Protein AF-A0A523FRD8-F1 (afdb_monomer_lite)

Foldseek 3Di:
DPPVPPPPPVDDPVNVVVPDDPVPDDPVRVVVVVVVVVVVVVVVVVVVVVVVVVVVVVVVVVVD

Sequence (64 aa):
MDLNDLPKNRDTPIEAIEAEKLDTLSLNELAYRIKVLKREIVRIEAEIKAKSASISAAEDVFKK

Secondary structure (DSSP, 8-state):
--GGGS---TT-HHHHHHHS-STTS-HHHHHHHHHHHHHHHHHHHHHHHHHHHHHHHHHHHHT-

Structure (mmCIF, N/CA/C/O backbone):
data_AF-A0A523FRD8-F1
#
_entry.id   AF-A0A523FRD8-F1
#
loop_
_atom_site.group_PDB
_atom_site.id
_atom_site.type_symbol
_atom_site.label_atom_id
_atom_site.label_alt_id
_atom_site.label_comp_id
_atom_site.label_asym_id
_atom_site.label_entity_id
_atom_site.label_seq_id
_atom_site.pdbx_PDB_ins_code
_atom_site.Cartn_x
_atom_site.Cartn_y
_atom_site.Cartn_z
_atom_site.occupancy
_atom_site.B_iso_or_equiv
_atom_site.auth_seq_id
_atom_site.auth_comp_id
_atom_site.auth_asym_id
_atom_site.auth_atom_id
_atom_site.pdbx_PDB_model_num
ATOM 1 N N . MET A 1 1 ? -1.622 -7.606 22.232 1.00 49.44 1 MET A N 1
ATOM 2 C CA . MET A 1 1 ? -1.242 -8.610 21.219 1.00 49.44 1 MET A CA 1
ATOM 3 C C . MET A 1 1 ? -0.490 -7.868 20.132 1.00 49.44 1 MET A C 1
ATOM 5 O O . MET A 1 1 ? -1.032 -6.885 19.641 1.00 49.44 1 MET A O 1
ATOM 9 N N . ASP A 1 2 ? 0.756 -8.251 19.854 1.00 54.06 2 ASP A N 1
ATOM 10 C CA . ASP A 1 2 ? 1.526 -7.707 18.730 1.00 54.06 2 ASP A CA 1
ATOM 11 C C . ASP A 1 2 ? 0.883 -8.193 17.419 1.00 54.06 2 ASP A C 1
ATOM 13 O O . ASP A 1 2 ? 0.532 -9.368 17.300 1.00 54.06 2 ASP A O 1
ATOM 17 N N . LEU A 1 3 ? 0.694 -7.297 16.449 1.00 59.41 3 LEU A N 1
ATOM 18 C CA . LEU A 1 3 ? 0.149 -7.634 15.128 1.00 59.41 3 LEU A CA 1
ATOM 19 C C . LEU A 1 3 ? 1.033 -8.662 14.395 1.00 59.41 3 LEU A C 1
ATOM 21 O O . LEU A 1 3 ? 0.547 -9.360 13.508 1.00 59.41 3 LEU A O 1
ATOM 25 N N . ASN A 1 4 ? 2.304 -8.790 14.796 1.00 61.66 4 ASN A N 1
ATOM 26 C CA . ASN A 1 4 ? 3.257 -9.757 14.249 1.00 61.66 4 ASN A CA 1
ATOM 27 C C . ASN A 1 4 ? 3.086 -11.205 14.743 1.00 61.66 4 ASN A C 1
ATOM 29 O O . ASN A 1 4 ? 3.677 -12.098 14.136 1.00 61.66 4 ASN A O 1
ATOM 33 N N . ASP A 1 5 ? 2.299 -11.442 15.798 1.00 63.00 5 ASP A N 1
ATOM 34 C CA . ASP A 1 5 ? 2.111 -12.764 16.432 1.00 63.00 5 ASP A CA 1
ATOM 35 C C . ASP A 1 5 ? 0.860 -13.513 15.933 1.00 63.00 5 ASP A C 1
ATOM 37 O O . ASP A 1 5 ? 0.531 -14.607 16.399 1.00 63.00 5 ASP A O 1
ATOM 41 N N . LEU A 1 6 ? 0.135 -12.935 14.972 1.00 64.06 6 LEU A N 1
ATOM 42 C CA . LEU A 1 6 ? -0.948 -13.631 14.284 1.00 64.06 6 LEU A CA 1
ATOM 43 C C . LEU A 1 6 ? -0.355 -14.736 13.392 1.00 64.06 6 LEU A C 1
ATOM 45 O O . LEU A 1 6 ? 0.702 -14.521 12.792 1.00 64.06 6 LEU A O 1
ATOM 49 N N . PRO A 1 7 ? -1.019 -15.903 13.253 1.00 61.19 7 PRO A N 1
ATOM 50 C CA . PRO A 1 7 ? -0.608 -16.905 12.282 1.00 61.19 7 PRO A CA 1
ATOM 51 C C . PRO A 1 7 ? -0.546 -16.239 10.908 1.00 61.19 7 PRO A C 1
ATOM 53 O O . PRO A 1 7 ? -1.580 -15.903 10.326 1.00 61.19 7 PRO A O 1
ATOM 56 N N . LYS A 1 8 ? 0.673 -15.995 10.414 1.00 58.09 8 LYS A N 1
ATOM 57 C CA . LYS A 1 8 ? 0.896 -15.443 9.081 1.00 58.09 8 LYS A CA 1
ATOM 58 C C . LYS A 1 8 ? 0.391 -16.482 8.099 1.00 58.09 8 LYS A C 1
ATOM 60 O O . LYS A 1 8 ? 1.080 -17.466 7.830 1.00 58.09 8 LYS A O 1
ATOM 65 N N . ASN A 1 9 ? -0.828 -16.302 7.604 1.00 55.97 9 ASN A N 1
ATOM 66 C CA . ASN A 1 9 ? -1.234 -16.940 6.365 1.00 55.97 9 ASN A CA 1
ATOM 67 C C . ASN A 1 9 ? -0.271 -16.381 5.322 1.00 55.97 9 ASN A C 1
ATOM 69 O O . ASN A 1 9 ? -0.445 -15.250 4.899 1.00 55.97 9 ASN A O 1
ATOM 73 N N . ARG A 1 10 ? 0.782 -17.136 4.996 1.00 52.09 10 ARG A N 1
ATOM 74 C CA . ARG A 1 10 ? 1.947 -16.694 4.205 1.00 52.09 10 ARG A CA 1
ATOM 75 C C . ARG A 1 10 ? 1.612 -16.267 2.764 1.00 52.09 10 ARG A C 1
ATOM 77 O O . ARG A 1 10 ? 2.517 -15.945 2.006 1.00 52.09 10 ARG A O 1
ATOM 84 N N . ASP A 1 11 ? 0.329 -16.275 2.417 1.00 56.66 11 ASP A N 1
ATOM 85 C CA . ASP A 1 11 ? -0.238 -16.025 1.100 1.00 56.66 11 ASP A CA 1
ATOM 86 C C . ASP A 1 11 ? -1.279 -14.893 1.154 1.00 56.66 11 ASP A C 1
ATOM 88 O O . ASP A 1 11 ? -2.330 -14.962 0.506 1.00 56.66 11 ASP A O 1
ATOM 92 N N . THR A 1 12 ? -1.057 -13.844 1.958 1.00 70.25 12 THR A N 1
ATOM 93 C CA . THR A 1 12 ? -1.938 -12.674 1.854 1.00 70.25 12 THR A CA 1
ATOM 94 C C . THR A 1 12 ? -1.646 -11.914 0.551 1.00 70.25 12 THR A C 1
ATOM 96 O O . THR A 1 12 ? -0.483 -11.717 0.193 1.00 70.25 12 THR A O 1
ATOM 99 N N . PRO A 1 13 ? -2.671 -11.417 -0.173 1.00 81.38 13 PRO A N 1
ATOM 100 C CA . PRO A 1 13 ? -2.462 -10.636 -1.396 1.00 81.38 13 PRO A CA 1
ATOM 101 C C . PRO A 1 13 ? -1.559 -9.402 -1.223 1.00 81.38 13 PRO A C 1
ATOM 103 O O . PRO A 1 13 ? -1.004 -8.917 -2.202 1.00 81.38 13 PRO A O 1
ATOM 106 N N . ILE A 1 14 ? -1.406 -8.892 0.005 1.00 83.94 14 ILE A N 1
ATOM 107 C CA . ILE A 1 14 ? -0.549 -7.743 0.326 1.00 83.94 14 ILE A CA 1
ATOM 108 C C . ILE A 1 14 ? 0.930 -8.150 0.364 1.00 83.94 14 ILE A C 1
ATOM 110 O O . ILE A 1 14 ? 1.760 -7.461 -0.224 1.00 83.94 14 ILE A O 1
ATOM 114 N N . GLU A 1 15 ? 1.263 -9.288 0.977 1.00 84.94 15 GLU A N 1
ATOM 115 C CA . GLU A 1 15 ? 2.641 -9.802 1.007 1.00 84.94 15 GLU A CA 1
ATOM 116 C C . GLU A 1 15 ? 3.149 -10.130 -0.407 1.00 84.94 15 GLU A C 1
ATOM 118 O O . GLU A 1 15 ? 4.308 -9.874 -0.731 1.00 84.94 15 GLU A O 1
ATOM 123 N N . ALA A 1 16 ? 2.266 -10.610 -1.291 1.00 86.69 16 ALA A N 1
ATOM 124 C CA . ALA A 1 16 ? 2.598 -10.857 -2.695 1.00 86.69 16 ALA A CA 1
ATOM 125 C C . ALA A 1 16 ? 2.983 -9.576 -3.460 1.00 86.69 16 ALA A C 1
ATOM 127 O O . ALA A 1 16 ? 3.856 -9.616 -4.326 1.00 86.69 16 ALA A O 1
ATOM 128 N N . ILE A 1 17 ? 2.371 -8.432 -3.125 1.00 88.44 17 ILE A N 1
ATOM 129 C CA . ILE A 1 17 ? 2.722 -7.132 -3.711 1.00 88.44 17 ILE A CA 1
ATOM 130 C C . ILE A 1 17 ? 4.153 -6.763 -3.297 1.00 88.44 17 ILE A C 1
ATOM 132 O O . ILE A 1 17 ? 4.954 -6.383 -4.148 1.00 88.44 17 ILE A O 1
ATOM 136 N N . GLU A 1 18 ? 4.511 -6.893 -2.020 1.00 87.94 18 GLU A N 1
ATOM 137 C CA . GLU A 1 18 ? 5.859 -6.551 -1.535 1.00 87.94 18 GLU A CA 1
ATOM 138 C C . GLU A 1 18 ? 6.953 -7.492 -2.054 1.00 87.94 18 GLU A C 1
ATOM 140 O O . GLU A 1 18 ? 8.084 -7.059 -2.271 1.00 87.94 18 GLU A O 1
ATOM 145 N N . ALA A 1 19 ? 6.617 -8.760 -2.299 1.00 88.94 19 ALA A N 1
ATOM 146 C CA . ALA A 1 19 ? 7.545 -9.751 -2.840 1.00 88.94 19 ALA A CA 1
ATOM 147 C C . ALA A 1 19 ? 7.827 -9.586 -4.348 1.00 88.94 19 ALA A C 1
ATOM 149 O O . ALA A 1 19 ? 8.785 -10.172 -4.863 1.00 88.94 19 ALA A O 1
ATOM 150 N N . GLU A 1 20 ? 7.009 -8.819 -5.076 1.00 89.25 20 GLU A N 1
ATOM 151 C CA . GLU A 1 20 ? 7.183 -8.603 -6.513 1.00 89.25 20 GLU A CA 1
ATOM 152 C C . GLU A 1 20 ? 8.445 -7.775 -6.809 1.00 89.25 20 GLU A C 1
ATOM 154 O O . GLU A 1 20 ? 8.641 -6.676 -6.284 1.00 89.25 20 GLU A O 1
ATOM 159 N N . LYS A 1 21 ? 9.288 -8.278 -7.717 1.00 94.06 21 LYS A N 1
ATOM 160 C CA . LYS A 1 21 ? 10.494 -7.581 -8.167 1.00 94.06 21 LYS A CA 1
ATOM 161 C C . LYS A 1 21 ? 10.147 -6.342 -9.001 1.00 94.06 21 LYS A C 1
ATOM 163 O O . LYS A 1 21 ? 9.463 -6.436 -10.014 1.00 94.06 21 LYS A O 1
ATOM 168 N N . LEU A 1 22 ? 10.645 -5.177 -8.585 1.00 95.56 22 LEU A N 1
ATOM 169 C CA . LEU A 1 22 ? 10.351 -3.895 -9.242 1.00 95.56 22 LEU A CA 1
ATOM 170 C C . LEU A 1 22 ? 11.276 -3.577 -10.424 1.00 95.56 22 LEU A C 1
ATOM 172 O O . LEU A 1 22 ? 10.922 -2.754 -11.263 1.00 95.56 22 LEU A O 1
ATOM 176 N N . ASP A 1 23 ? 12.451 -4.200 -10.489 1.00 95.88 23 ASP A N 1
ATOM 177 C CA . ASP A 1 23 ? 13.459 -3.982 -11.536 1.00 95.88 23 ASP A CA 1
ATOM 178 C C . ASP A 1 23 ? 13.008 -4.474 -12.918 1.00 95.88 23 ASP A C 1
ATOM 180 O O . ASP A 1 23 ? 13.523 -4.017 -13.936 1.00 95.88 23 ASP A O 1
ATOM 184 N N . THR A 1 24 ? 12.016 -5.364 -12.962 1.00 95.06 24 THR A N 1
ATOM 185 C CA . THR A 1 24 ? 11.403 -5.856 -14.201 1.00 95.06 24 THR A CA 1
ATOM 186 C C . THR A 1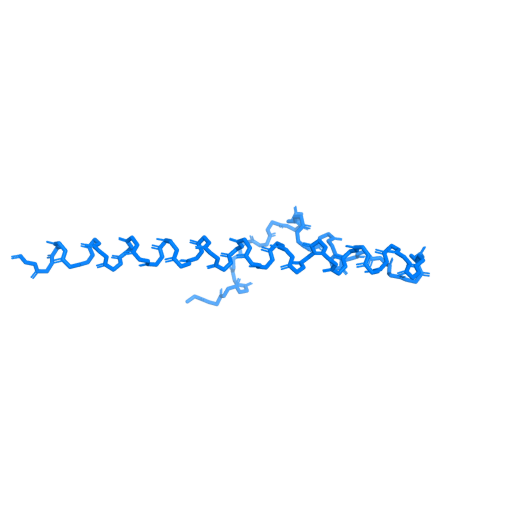 24 ? 10.262 -4.978 -14.716 1.00 95.06 24 THR A C 1
ATOM 188 O O . THR A 1 24 ? 9.764 -5.235 -15.809 1.00 95.06 24 THR A O 1
ATOM 191 N N . LEU A 1 25 ? 9.827 -3.969 -13.953 1.00 95.62 25 LEU A N 1
ATOM 192 C CA . LEU A 1 25 ? 8.696 -3.108 -14.304 1.00 95.62 25 LEU A CA 1
ATOM 193 C C . LEU A 1 25 ? 9.156 -1.818 -14.992 1.00 95.62 25 LEU A C 1
ATOM 195 O O . LEU A 1 25 ? 10.125 -1.172 -14.592 1.00 95.62 25 LEU A O 1
ATOM 199 N N . SER A 1 26 ? 8.410 -1.390 -16.006 1.00 97.88 26 SER A N 1
ATOM 200 C CA . SER A 1 26 ? 8.598 -0.084 -16.637 1.00 97.88 26 SER A CA 1
ATOM 201 C C . SER A 1 26 ? 8.158 1.066 -15.721 1.00 97.88 26 SER A C 1
ATOM 203 O O . SER A 1 26 ? 7.348 0.906 -14.806 1.00 97.88 26 SER A O 1
ATOM 205 N N . LEU A 1 27 ? 8.621 2.287 -16.022 1.00 98.25 27 LEU A N 1
ATOM 206 C CA . LEU A 1 27 ? 8.206 3.500 -15.299 1.00 98.25 27 LEU A CA 1
ATOM 207 C C . LEU A 1 27 ? 6.681 3.696 -15.286 1.00 98.25 27 LEU A C 1
ATOM 209 O O . LEU A 1 27 ? 6.122 4.133 -14.280 1.00 98.25 27 LEU A O 1
ATOM 213 N N . ASN A 1 28 ? 6.002 3.356 -16.385 1.00 98.12 28 ASN A N 1
ATOM 214 C CA . ASN A 1 28 ? 4.549 3.478 -16.488 1.00 98.12 28 ASN A CA 1
ATOM 215 C C . ASN A 1 28 ? 3.827 2.461 -15.598 1.00 98.12 28 ASN A C 1
ATOM 217 O O . ASN A 1 28 ? 2.831 2.808 -14.963 1.00 98.12 28 ASN A O 1
ATOM 221 N N . GLU A 1 29 ? 4.337 1.231 -15.513 1.00 97.56 29 GLU A N 1
ATOM 222 C CA . GLU A 1 29 ? 3.794 0.196 -14.628 1.00 97.56 29 GLU A CA 1
ATOM 223 C C . GLU A 1 29 ? 3.986 0.574 -13.160 1.00 97.56 29 GLU A C 1
ATOM 225 O O . GLU A 1 29 ? 3.036 0.501 -12.380 1.00 97.56 29 GLU A O 1
ATOM 230 N N . LEU A 1 30 ? 5.163 1.088 -12.793 1.00 97.62 30 LEU A N 1
ATOM 231 C CA . LEU A 1 30 ? 5.427 1.596 -11.445 1.00 97.62 30 LEU A CA 1
ATOM 232 C C . LEU A 1 30 ? 4.492 2.762 -11.085 1.00 97.62 30 LEU A C 1
ATOM 234 O O . LEU A 1 30 ? 3.893 2.777 -10.006 1.00 97.62 30 LEU A O 1
ATOM 238 N N . ALA A 1 31 ? 4.301 3.717 -11.998 1.00 98.19 31 ALA A N 1
ATOM 239 C CA . ALA A 1 31 ? 3.386 4.840 -11.793 1.00 98.19 31 ALA A CA 1
ATOM 240 C C . ALA A 1 31 ? 1.925 4.380 -11.651 1.00 98.19 31 ALA A C 1
ATOM 242 O O . ALA A 1 31 ? 1.192 4.86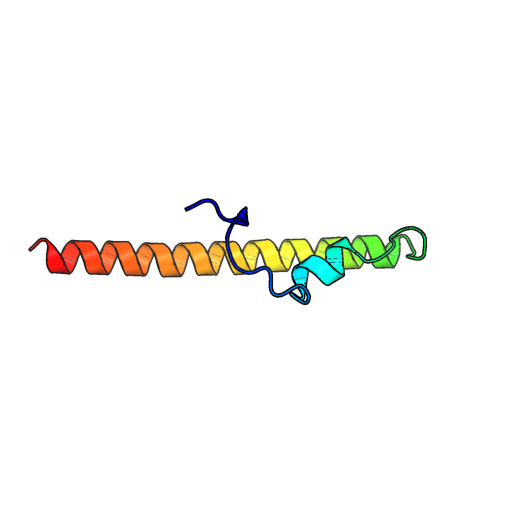4 -10.780 1.00 98.19 31 ALA A O 1
ATOM 243 N N . TYR A 1 32 ? 1.499 3.422 -12.477 1.00 97.56 32 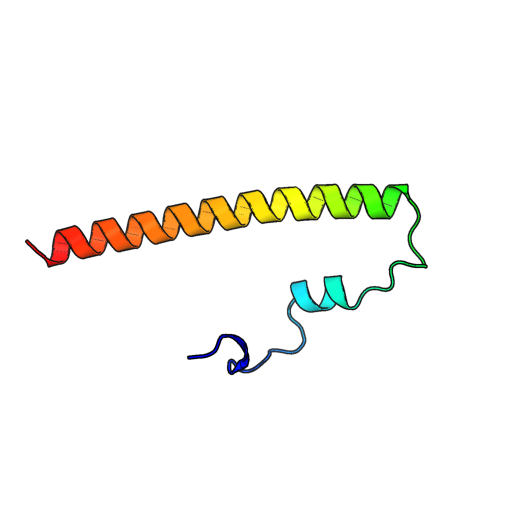TYR A N 1
ATOM 244 C CA . TYR A 1 32 ? 0.174 2.818 -12.388 1.00 97.56 32 TYR A CA 1
ATOM 245 C C . TYR A 1 32 ? -0.022 2.089 -11.055 1.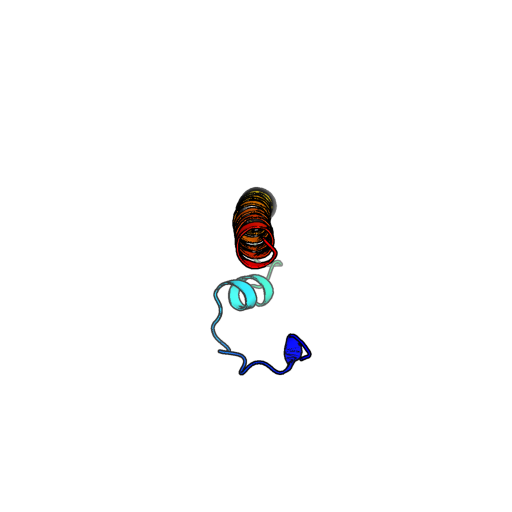00 97.56 32 TYR A C 1
ATOM 247 O O . TYR A 1 32 ? -1.028 2.306 -10.375 1.00 97.56 32 TYR A O 1
ATOM 255 N N . ARG A 1 33 ? 0.967 1.299 -10.631 1.00 96.25 33 ARG A N 1
ATOM 256 C CA . ARG A 1 33 ? 0.951 0.582 -9.355 1.00 96.25 33 ARG A CA 1
ATOM 257 C C . ARG A 1 33 ? 0.812 1.540 -8.172 1.00 96.25 33 ARG A C 1
ATOM 259 O O . ARG A 1 33 ? -0.073 1.347 -7.339 1.00 96.25 33 ARG A O 1
ATOM 266 N N . ILE A 1 34 ? 1.578 2.635 -8.142 1.00 97.31 34 ILE A N 1
ATOM 267 C CA . ILE A 1 34 ? 1.437 3.696 -7.124 1.00 97.31 34 ILE A CA 1
ATOM 268 C C . ILE A 1 34 ? 0.016 4.270 -7.114 1.00 97.31 34 ILE A C 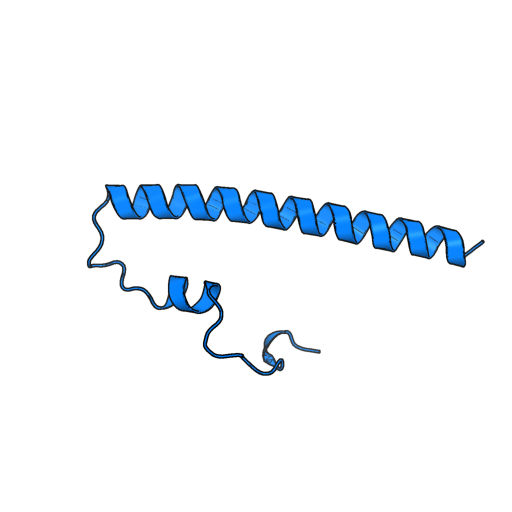1
ATOM 270 O O . ILE A 1 34 ? -0.576 4.455 -6.048 1.00 97.31 34 ILE A O 1
ATOM 274 N N . LYS A 1 35 ? -0.548 4.566 -8.291 1.00 98.25 35 LYS A N 1
ATOM 275 C CA . LYS A 1 35 ? -1.900 5.129 -8.408 1.00 98.25 35 LYS A CA 1
ATOM 276 C C . LYS A 1 35 ? -2.956 4.200 -7.807 1.00 98.25 35 LYS A C 1
ATOM 278 O O . LYS A 1 35 ? -3.857 4.680 -7.117 1.00 98.25 35 LYS A O 1
ATOM 283 N N . VAL A 1 36 ? -2.855 2.898 -8.066 1.00 96.62 36 VAL A N 1
ATOM 284 C CA . VAL A 1 36 ? -3.782 1.893 -7.528 1.00 96.62 36 VAL A CA 1
ATOM 285 C C . VAL A 1 36 ? -3.638 1.779 -6.012 1.00 96.62 36 VAL A C 1
ATOM 287 O O . VAL A 1 36 ? -4.637 1.907 -5.307 1.00 96.62 36 VAL A O 1
ATOM 290 N N . LEU A 1 37 ? -2.413 1.634 -5.503 1.00 96.12 37 LEU A N 1
ATOM 291 C CA . LEU A 1 37 ? -2.163 1.493 -4.064 1.00 96.12 37 LEU A CA 1
ATOM 292 C C . LEU A 1 37 ? -2.638 2.715 -3.269 1.00 96.12 37 LEU A C 1
ATOM 294 O O . LEU A 1 37 ? -3.273 2.565 -2.232 1.00 96.12 37 LEU A O 1
ATOM 298 N N . LYS A 1 38 ? -2.431 3.934 -3.782 1.00 97.81 38 LYS A N 1
ATOM 299 C CA . LYS A 1 38 ? -2.954 5.154 -3.141 1.00 97.81 38 LYS A CA 1
ATOM 300 C C . LYS A 1 38 ? -4.477 5.175 -3.056 1.00 97.81 38 LYS A C 1
ATOM 302 O O . LYS A 1 38 ? -5.026 5.606 -2.048 1.00 97.81 38 LYS A O 1
ATOM 307 N N . ARG A 1 39 ? -5.171 4.721 -4.104 1.00 97.81 39 ARG A N 1
ATOM 308 C CA . ARG A 1 39 ? -6.635 4.599 -4.073 1.00 97.81 39 ARG A CA 1
ATOM 309 C C . ARG A 1 39 ? -7.074 3.578 -3.028 1.00 97.81 39 ARG A C 1
ATOM 311 O O . ARG A 1 39 ? -8.060 3.810 -2.336 1.00 97.81 39 ARG A O 1
ATOM 318 N N . GLU A 1 40 ? -6.348 2.472 -2.930 1.00 96.81 40 GLU A N 1
ATOM 319 C CA . GLU A 1 40 ? -6.652 1.421 -1.968 1.00 96.81 40 GLU A CA 1
ATOM 320 C C . GLU A 1 40 ? -6.459 1.889 -0.523 1.00 96.81 40 GLU A C 1
ATOM 322 O O . GLU A 1 40 ? -7.328 1.640 0.307 1.00 96.81 40 GLU A O 1
ATOM 327 N N . ILE A 1 41 ? -5.407 2.664 -0.243 1.00 96.25 41 ILE A N 1
ATOM 328 C CA . ILE A 1 41 ? -5.203 3.309 1.064 1.00 96.25 41 ILE A CA 1
ATOM 329 C C . ILE A 1 41 ? -6.430 4.142 1.448 1.00 96.25 41 ILE A C 1
ATOM 331 O O . ILE A 1 41 ? -7.006 3.921 2.508 1.00 96.25 41 ILE A O 1
ATOM 335 N N . VAL A 1 42 ? -6.895 5.024 0.556 1.00 98.00 42 VAL A N 1
ATOM 336 C CA . VAL A 1 42 ? -8.078 5.863 0.820 1.00 98.00 42 VAL A CA 1
ATOM 337 C C . VAL A 1 42 ? -9.322 5.013 1.100 1.00 98.00 42 VAL A C 1
ATOM 339 O O . VAL A 1 42 ? -10.114 5.340 1.985 1.00 98.00 42 VAL A O 1
ATOM 342 N N . ARG A 1 43 ? -9.507 3.907 0.366 1.00 97.50 43 ARG A N 1
ATOM 343 C CA . ARG A 1 43 ? -10.630 2.982 0.581 1.00 97.50 43 ARG A CA 1
ATOM 344 C C . ARG A 1 43 ? -10.566 2.331 1.964 1.00 97.50 43 ARG A C 1
ATOM 346 O O . ARG A 1 43 ? -11.581 2.287 2.657 1.00 97.50 43 ARG A O 1
ATOM 353 N N . ILE A 1 44 ? -9.389 1.855 2.364 1.00 96.00 44 ILE A N 1
ATOM 354 C CA . ILE A 1 44 ? -9.166 1.210 3.663 1.00 96.00 44 ILE A CA 1
ATOM 355 C C . ILE A 1 44 ? -9.362 2.213 4.803 1.00 96.00 44 ILE A C 1
ATOM 357 O O . ILE A 1 44 ? -10.063 1.910 5.764 1.00 96.00 44 ILE A O 1
ATOM 361 N N . GLU A 1 45 ? -8.811 3.421 4.691 1.00 96.75 45 GLU A N 1
ATOM 362 C CA . GLU A 1 45 ? -8.980 4.482 5.692 1.00 96.75 45 GLU A CA 1
ATOM 363 C C . GLU A 1 45 ? -10.455 4.858 5.891 1.00 96.75 45 GLU A C 1
ATOM 365 O O . GLU A 1 45 ? -10.913 5.022 7.027 1.00 96.75 45 GLU A O 1
ATOM 370 N N . ALA A 1 46 ? -11.226 4.950 4.802 1.00 96.19 46 ALA A N 1
ATOM 371 C CA . ALA A 1 46 ? -12.661 5.211 4.870 1.00 96.19 46 ALA A CA 1
ATOM 372 C C . ALA A 1 46 ? -13.421 4.086 5.593 1.00 96.19 46 ALA A C 1
ATOM 374 O O . ALA A 1 46 ? -14.272 4.366 6.440 1.00 96.19 46 ALA A O 1
ATOM 375 N N . GLU A 1 47 ? -13.087 2.826 5.305 1.00 96.88 47 GLU A N 1
ATOM 376 C CA . GLU A 1 47 ? -13.696 1.664 5.956 1.00 96.88 47 GLU A CA 1
ATOM 377 C C . GLU A 1 47 ? -13.329 1.591 7.445 1.00 96.88 47 GLU A C 1
ATOM 379 O O . GLU A 1 47 ? -14.204 1.367 8.282 1.00 96.88 47 GLU A O 1
ATOM 384 N N . ILE A 1 48 ? -12.066 1.851 7.804 1.00 93.94 48 ILE A N 1
ATOM 385 C CA . ILE A 1 48 ? -11.627 1.953 9.204 1.00 93.94 48 ILE A CA 1
ATOM 386 C C . ILE A 1 48 ? -12.467 3.003 9.927 1.00 93.94 48 ILE A C 1
ATOM 388 O O . ILE A 1 48 ? -13.055 2.707 10.965 1.00 93.94 48 ILE A O 1
ATOM 392 N N . LYS A 1 49 ? -12.595 4.206 9.356 1.00 93.12 49 LYS A N 1
ATOM 393 C CA . LYS A 1 49 ? -13.390 5.286 9.953 1.00 93.12 49 LYS A CA 1
ATOM 394 C C . LYS A 1 49 ? -14.855 4.885 10.145 1.00 93.12 49 LYS A C 1
ATOM 396 O O . LYS A 1 49 ? -15.423 5.163 11.201 1.00 93.12 49 LYS A O 1
ATOM 401 N N . ALA A 1 50 ? -15.461 4.225 9.157 1.00 91.94 50 ALA A N 1
ATOM 402 C CA . ALA A 1 50 ? -16.842 3.751 9.240 1.00 91.94 50 ALA A CA 1
ATOM 403 C C . ALA A 1 50 ? -17.028 2.701 10.352 1.00 91.94 50 ALA A C 1
ATOM 405 O O . ALA A 1 50 ? -17.974 2.783 11.144 1.00 91.94 50 ALA A O 1
ATOM 406 N N . LYS A 1 51 ? -16.097 1.746 10.462 1.00 90.81 51 LYS A N 1
ATOM 407 C CA . LYS A 1 51 ? -16.115 0.724 11.518 1.00 90.81 51 LYS A CA 1
ATOM 408 C C . LYS A 1 51 ? -15.879 1.326 12.904 1.00 90.81 51 LYS A C 1
ATOM 410 O O . LYS A 1 51 ? -16.620 1.003 13.827 1.00 90.81 51 LYS A O 1
ATOM 415 N N . SER A 1 52 ? -14.919 2.239 13.056 1.00 86.75 52 SER A N 1
ATOM 416 C CA . SER A 1 52 ? -14.665 2.933 14.326 1.00 86.75 52 SER A CA 1
ATOM 417 C C . SER A 1 52 ? -15.873 3.750 14.789 1.00 86.75 52 SER A C 1
ATOM 419 O O . SER A 1 52 ? -16.242 3.665 15.955 1.00 86.75 52 SER A O 1
ATOM 421 N N . ALA A 1 53 ? -16.542 4.472 13.882 1.00 80.12 53 ALA A N 1
ATOM 422 C CA . ALA A 1 53 ? -17.765 5.210 14.209 1.00 80.12 53 ALA A CA 1
ATOM 423 C C . ALA A 1 53 ? -18.899 4.284 14.682 1.00 80.12 53 ALA A C 1
ATOM 425 O O . ALA A 1 53 ? -19.6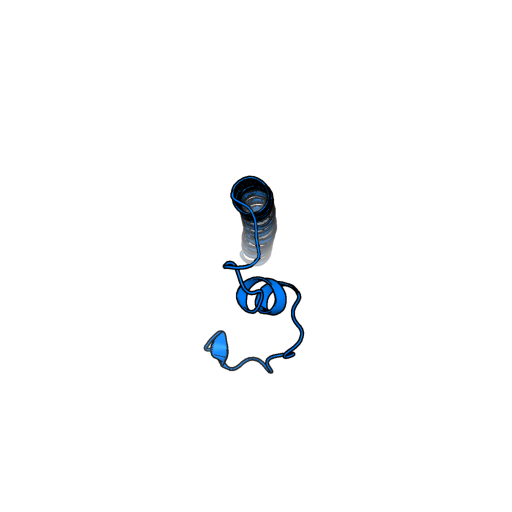34 4.626 15.607 1.00 80.12 53 ALA A O 1
ATOM 426 N N . SER A 1 54 ? -19.007 3.093 14.085 1.00 78.44 54 SER A N 1
ATOM 427 C CA . SER A 1 54 ? -19.988 2.078 14.490 1.00 78.44 54 SER A CA 1
ATOM 428 C C . SER A 1 54 ? -19.711 1.539 15.898 1.00 78.44 54 SER A C 1
ATOM 430 O O . SER A 1 54 ? -20.646 1.352 16.673 1.00 78.44 54 SER A O 1
ATOM 432 N N . ILE A 1 55 ? -18.436 1.329 16.251 1.00 75.94 55 ILE A N 1
ATOM 433 C CA . ILE A 1 55 ? -18.028 0.888 17.595 1.00 75.94 55 ILE A CA 1
ATOM 434 C C . ILE A 1 55 ? -18.349 1.967 18.634 1.00 75.94 55 ILE A C 1
ATOM 436 O O . ILE A 1 55 ? -18.990 1.664 19.636 1.00 75.94 55 ILE A O 1
ATOM 440 N N . SER A 1 56 ? -17.979 3.227 18.382 1.00 68.38 56 SER A N 1
ATOM 441 C CA . SER A 1 56 ? -18.278 4.331 19.305 1.00 68.38 56 SER A CA 1
ATOM 442 C C . SER A 1 56 ? -19.782 4.512 19.527 1.00 68.38 56 SER A C 1
ATOM 444 O O . SER A 1 56 ? -20.220 4.653 20.664 1.00 68.38 56 SER A O 1
ATOM 446 N N . ALA A 1 57 ? -20.589 4.425 18.463 1.00 68.62 57 ALA A N 1
ATOM 447 C CA . ALA A 1 57 ? -22.044 4.493 18.580 1.00 68.62 57 ALA A CA 1
ATOM 448 C C . ALA A 1 57 ? -22.627 3.329 19.401 1.00 68.62 57 ALA A C 1
ATOM 450 O O . ALA A 1 57 ? -23.575 3.530 20.157 1.00 68.62 57 ALA A O 1
ATOM 451 N N . ALA A 1 58 ? -22.062 2.123 19.283 1.00 67.50 58 ALA A N 1
ATOM 452 C CA . ALA A 1 58 ? -22.474 0.986 20.099 1.00 67.50 58 ALA A CA 1
ATOM 453 C C . ALA A 1 58 ? -22.116 1.200 21.579 1.00 67.50 58 ALA A C 1
ATOM 455 O O . ALA A 1 58 ? -22.965 1.004 22.446 1.00 67.50 58 ALA A O 1
ATOM 456 N N . GLU A 1 59 ? -20.898 1.657 21.881 1.00 71.56 59 GLU A N 1
ATOM 457 C CA . GLU A 1 59 ? -20.474 1.934 23.260 1.00 71.56 59 GLU A CA 1
ATOM 458 C C . GLU A 1 59 ? -21.349 2.982 23.963 1.00 71.56 59 GLU A C 1
ATOM 460 O O . GLU A 1 59 ? -21.646 2.826 25.148 1.00 71.56 59 GLU A O 1
ATOM 465 N N . ASP A 1 60 ? -21.794 4.017 23.250 1.00 70.94 60 ASP A N 1
ATOM 466 C CA . ASP A 1 60 ? -22.666 5.062 23.801 1.00 70.94 60 ASP A CA 1
ATOM 467 C C . ASP A 1 60 ? -24.085 4.558 24.116 1.00 70.94 60 ASP A C 1
ATOM 469 O O . ASP A 1 60 ? -24.741 5.079 25.021 1.00 70.94 60 ASP A O 1
ATOM 473 N N . VAL A 1 61 ? -24.561 3.533 23.400 1.00 70.19 61 VAL A N 1
ATOM 474 C CA . VAL A 1 61 ? -25.853 2.879 23.671 1.00 70.19 61 VAL A CA 1
ATOM 475 C C . VAL A 1 61 ? -25.770 1.975 24.901 1.00 70.19 61 VAL A C 1
ATOM 477 O O . VAL A 1 61 ? -26.719 1.938 25.675 1.00 70.19 61 VAL A O 1
ATOM 480 N N . PHE A 1 62 ? -24.648 1.281 25.118 1.00 65.75 62 PHE A N 1
ATOM 481 C CA . PHE A 1 62 ? -24.469 0.381 26.269 1.00 65.75 62 PHE A CA 1
ATOM 482 C C . PHE A 1 62 ? -24.086 1.092 27.582 1.00 65.75 62 PHE A C 1
ATOM 484 O O . PHE A 1 62 ? -24.147 0.469 28.640 1.00 65.75 62 PHE A O 1
ATOM 491 N N . LYS A 1 63 ? -23.671 2.367 27.537 1.00 63.44 63 LYS A N 1
ATOM 492 C CA . LYS A 1 63 ? -23.335 3.181 28.726 1.00 63.44 63 LYS A CA 1
ATOM 493 C C . LYS A 1 63 ? -24.516 3.997 29.284 1.00 63.44 63 LYS A C 1
ATOM 495 O O . LYS A 1 63 ? -24.348 4.625 30.330 1.00 63.44 63 LYS A O 1
ATOM 500 N N . LYS A 1 64 ? -25.666 4.021 28.602 1.00 51.06 64 LYS A N 1
ATOM 501 C CA . LYS A 1 64 ? -26.931 4.587 29.106 1.00 51.06 64 LYS A CA 1
ATOM 502 C C . LYS A 1 64 ? -27.787 3.508 29.752 1.00 51.06 64 LYS A C 1
ATOM 504 O O . LYS A 1 64 ? -28.476 3.858 30.732 1.00 51.06 64 LYS A O 1
#

Radius of gyration: 17.89 Å; chains: 1; bounding box: 40×23×46 Å

pLDDT: mean 82.84, std 15.82, range [49.44, 98.25]